Protein AF-A0A016SXK5-F1 (afdb_monomer)

Secondary structure (DSSP, 8-state):
--BTTB--------TT---GGGSTTSSS-HHHHHHHHHHHHHHHHHS-SSHHHHHHHHHHHHHHHHHT-

Sequence (69 aa):
MLSNGVVRVKWYRKESSKNIIAHAASAHPTAVKCAVIRNMLKTATDVFSGEIERQESLEEAFNILHNNG

pLDDT: mean 79.16, std 11.11, range [45.62, 92.38]

Foldseek 3Di:
DQDPVDDFWADDDDPPDLPLLCAPPRPDDPVSNVVVLVVQLVCRCPTGPDPVSSVVSNVVSVVSNVVRD

Mean predicted aligned error: 7.16 Å

Nearest PDB structures (foldseek):
  9eqp-assembly2_C  TM=3.707E-01  e=1.823E+00  Infectious bursal disease virus

Structure (mmCIF, N/CA/C/O backbone):
data_AF-A0A016SXK5-F1
#
_entry.id   AF-A0A016SXK5-F1
#
loop_
_atom_site.group_PDB
_atom_site.id
_atom_site.type_symbol
_atom_site.label_atom_id
_atom_site.label_alt_id
_atom_site.label_comp_id
_atom_site.label_asym_id
_atom_site.label_entity_id
_atom_site.label_seq_id
_atom_site.pdbx_PDB_ins_code
_atom_site.Cartn_x
_atom_site.Cartn_y
_atom_site.Cartn_z
_atom_site.occupancy
_atom_site.B_iso_or_equiv
_atom_site.auth_seq_id
_atom_site.auth_comp_id
_atom_site.auth_asym_id
_atom_site.auth_atom_id
_atom_site.pdbx_PDB_model_num
ATOM 1 N N . MET A 1 1 ? -6.723 -7.359 21.433 1.00 45.62 1 MET A N 1
ATOM 2 C CA . MET A 1 1 ? -7.758 -7.472 22.484 1.00 45.62 1 MET A CA 1
ATOM 3 C C . MET A 1 1 ? -9.028 -6.832 21.945 1.00 45.62 1 MET A C 1
ATOM 5 O O . MET A 1 1 ? -8.948 -5.709 21.465 1.00 45.62 1 MET A O 1
ATOM 9 N N . LEU A 1 2 ? -10.151 -7.554 21.938 1.00 47.69 2 LEU A N 1
ATOM 10 C CA . LEU A 1 2 ? -11.463 -7.005 21.579 1.00 47.69 2 LEU A CA 1
ATOM 11 C C . LEU A 1 2 ? -11.914 -6.086 22.718 1.00 47.69 2 LEU A C 1
ATOM 13 O O . LEU A 1 2 ? -12.297 -6.565 23.781 1.00 47.69 2 LEU A O 1
ATOM 17 N N . SER A 1 3 ? -11.831 -4.774 22.524 1.00 52.03 3 SER A N 1
ATOM 18 C CA . SER A 1 3 ? -12.464 -3.818 23.431 1.00 52.03 3 SER A CA 1
ATOM 19 C C . SER A 1 3 ? -13.888 -3.592 22.932 1.00 52.03 3 SER A C 1
ATOM 21 O O . SER A 1 3 ? -14.079 -3.100 21.823 1.00 52.03 3 SER A O 1
ATOM 23 N N . ASN A 1 4 ? -14.888 -3.943 23.738 1.00 65.38 4 ASN A N 1
ATOM 24 C CA . ASN A 1 4 ? -16.287 -3.542 23.532 1.00 65.38 4 ASN A CA 1
ATOM 25 C C . ASN A 1 4 ? -16.931 -4.042 22.2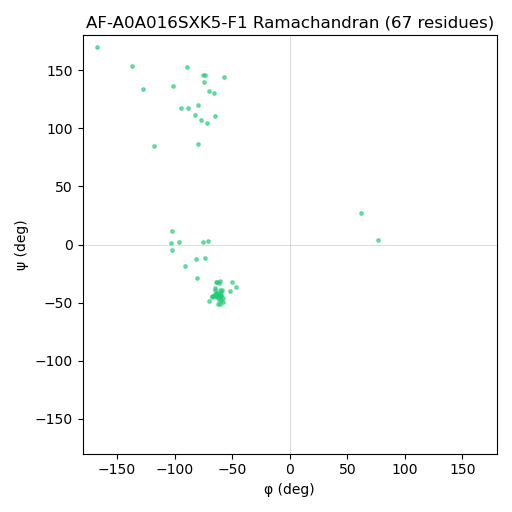18 1.00 65.38 4 ASN A C 1
ATOM 27 O O . ASN A 1 4 ? -17.826 -3.393 21.690 1.00 65.38 4 ASN A O 1
ATOM 31 N N . GLY A 1 5 ? -16.468 -5.169 21.663 1.00 63.97 5 GLY A N 1
ATOM 32 C CA . GLY A 1 5 ? -16.981 -5.705 20.391 1.00 63.97 5 GLY A CA 1
ATOM 33 C C . GLY A 1 5 ? -16.487 -4.971 19.136 1.00 63.97 5 GLY A C 1
ATOM 34 O O . GLY A 1 5 ? -16.876 -5.335 18.031 1.00 63.97 5 GLY A O 1
ATOM 35 N N . VAL A 1 6 ? -15.599 -3.981 19.284 1.00 62.12 6 VAL A N 1
ATOM 36 C CA . VAL A 1 6 ? -14.980 -3.263 18.165 1.00 62.12 6 VAL A CA 1
ATOM 37 C C . VAL A 1 6 ? -13.639 -3.915 17.834 1.00 62.12 6 VAL A C 1
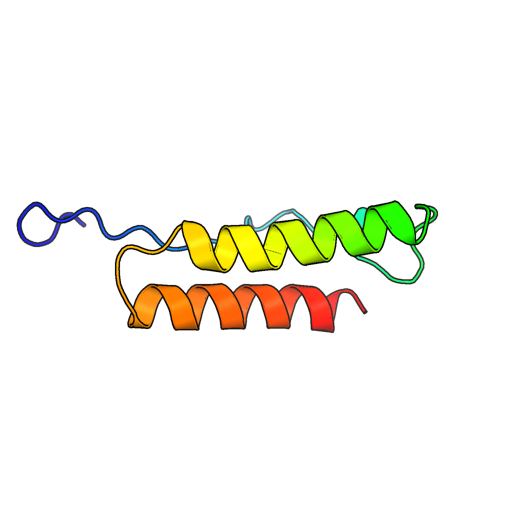ATOM 39 O O . VAL A 1 6 ? -12.713 -3.937 18.650 1.00 62.12 6 VAL A O 1
ATOM 42 N N . VAL A 1 7 ? -13.526 -4.456 16.620 1.00 66.06 7 VAL A N 1
ATOM 43 C CA . VAL A 1 7 ? -12.242 -4.896 16.066 1.00 66.06 7 VAL A CA 1
ATOM 44 C C . VAL A 1 7 ? -11.502 -3.646 15.606 1.00 66.06 7 VAL A C 1
ATOM 46 O O . VAL A 1 7 ? -11.883 -3.041 14.611 1.00 66.06 7 VAL A O 1
ATOM 49 N N . ARG A 1 8 ? -10.459 -3.251 16.341 1.00 68.81 8 ARG A N 1
ATOM 50 C CA . ARG A 1 8 ? -9.518 -2.227 15.881 1.00 68.81 8 ARG A CA 1
ATOM 51 C C . ARG A 1 8 ? -8.485 -2.865 14.964 1.00 68.81 8 ARG A C 1
ATOM 53 O O . ARG A 1 8 ? -7.671 -3.673 15.408 1.00 68.81 8 ARG A O 1
ATOM 60 N N . VAL A 1 9 ? -8.552 -2.510 13.691 1.00 74.44 9 VAL A N 1
ATOM 61 C CA . VAL A 1 9 ? -7.606 -2.885 12.648 1.00 74.44 9 VAL A CA 1
ATOM 62 C C . VAL A 1 9 ? -6.682 -1.697 12.407 1.00 74.44 9 VAL A C 1
ATOM 64 O O . VAL A 1 9 ? -7.120 -0.546 12.364 1.00 74.44 9 VAL A O 1
ATOM 67 N N . LYS A 1 10 ? -5.389 -1.988 12.288 1.00 76.38 10 LYS A N 1
ATOM 68 C CA . LYS A 1 10 ? -4.362 -1.036 11.876 1.00 76.38 10 LYS A CA 1
ATOM 69 C C . LYS A 1 10 ? -3.427 -1.710 10.891 1.00 76.38 10 LYS A C 1
ATOM 71 O O . LYS A 1 10 ? -3.268 -2.934 10.923 1.00 76.38 10 LYS A O 1
ATOM 76 N N . TRP A 1 11 ? -2.804 -0.925 10.026 1.00 78.50 11 TRP A N 1
ATOM 77 C CA . TRP A 1 11 ? -1.795 -1.448 9.124 1.00 78.50 11 TRP A CA 1
ATOM 78 C C . TRP A 1 11 ? -0.539 -1.818 9.927 1.00 78.50 11 T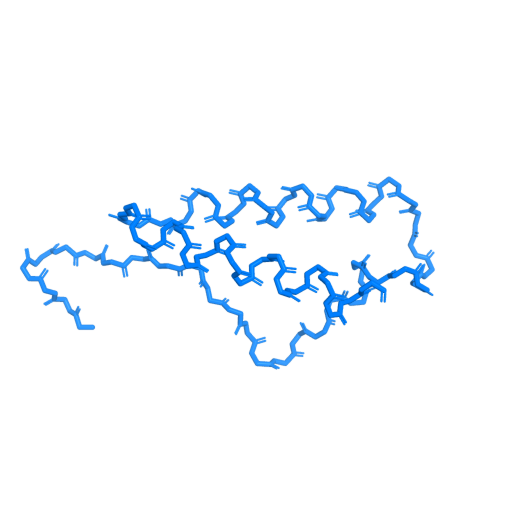RP A C 1
ATOM 80 O O . TRP A 1 11 ? -0.095 -1.059 10.785 1.00 78.50 11 TRP A O 1
ATOM 90 N N . TYR A 1 12 ? 0.011 -3.010 9.694 1.00 74.31 12 TYR A N 1
ATOM 91 C CA . TYR A 1 12 ? 1.213 -3.485 10.381 1.00 74.31 12 TYR A CA 1
ATOM 92 C C . TYR A 1 12 ? 2.254 -3.933 9.364 1.00 74.31 12 TYR A C 1
ATOM 94 O O . TYR A 1 12 ? 1.962 -4.676 8.420 1.00 74.31 12 TYR A O 1
ATOM 102 N N . ARG A 1 13 ? 3.492 -3.497 9.586 1.00 72.69 13 ARG A N 1
ATOM 103 C CA . ARG A 1 13 ? 4.642 -3.900 8.793 1.00 72.69 13 ARG A CA 1
ATOM 104 C C . ARG A 1 13 ? 5.123 -5.278 9.234 1.00 72.69 13 ARG A C 1
ATOM 106 O O . ARG A 1 13 ? 5.576 -5.460 10.355 1.00 72.69 13 ARG A O 1
ATOM 113 N N . LYS A 1 14 ? 5.124 -6.242 8.315 1.00 76.81 14 LYS A N 1
ATOM 114 C CA . LYS A 1 14 ? 5.738 -7.555 8.550 1.00 76.81 14 LYS A CA 1
ATOM 115 C C . LYS A 1 14 ? 7.264 -7.423 8.711 1.00 76.81 14 LYS A C 1
ATOM 117 O O . LYS A 1 14 ? 7.925 -6.854 7.840 1.00 76.81 14 LYS A O 1
ATOM 122 N N . GLU A 1 15 ? 7.803 -8.024 9.773 1.00 70.19 15 GLU A N 1
ATOM 123 C CA . GLU A 1 15 ? 9.220 -7.997 10.196 1.00 70.19 15 GLU A CA 1
ATOM 124 C C . GLU A 1 15 ? 10.234 -8.269 9.058 1.00 70.19 15 GLU A C 1
ATOM 126 O O . GLU A 1 15 ? 11.302 -7.665 9.005 1.00 70.19 15 GLU A O 1
ATOM 131 N N . SER A 1 16 ? 9.915 -9.160 8.108 1.00 59.38 16 SER A N 1
ATOM 132 C CA . SER A 1 16 ? 10.894 -9.699 7.148 1.00 59.38 16 SER A CA 1
ATOM 133 C C . SER A 1 16 ? 10.853 -9.111 5.732 1.00 59.38 16 SER A C 1
ATOM 135 O O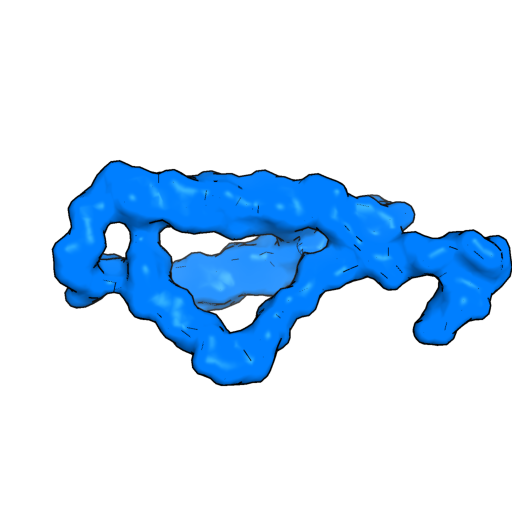 . SER A 1 16 ? 11.461 -9.679 4.827 1.00 59.38 16 SER A O 1
ATOM 137 N N . SER A 1 17 ? 10.133 -8.022 5.472 1.00 58.78 17 SER A N 1
ATOM 138 C CA . SER A 1 17 ? 9.950 -7.537 4.093 1.00 58.78 17 SER A CA 1
ATOM 139 C C . SER A 1 17 ? 10.537 -6.147 3.883 1.00 58.78 17 SER A C 1
ATOM 141 O O . SER A 1 17 ? 9.830 -5.141 3.926 1.00 58.78 17 SER A O 1
ATOM 143 N N . LYS A 1 18 ? 11.844 -6.086 3.591 1.00 68.69 18 LYS A N 1
ATOM 144 C CA . LYS A 1 1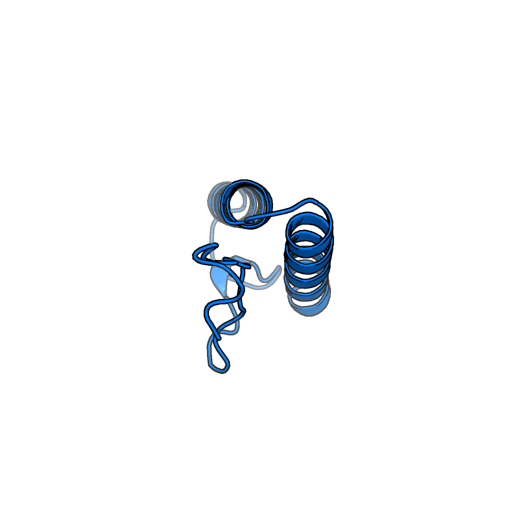8 ? 12.390 -4.965 2.812 1.00 68.69 18 LYS A CA 1
ATOM 145 C C . LYS A 1 18 ? 11.774 -5.061 1.418 1.00 68.69 18 LYS A C 1
ATOM 147 O O . LYS A 1 18 ? 12.032 -6.020 0.693 1.00 68.69 18 LYS A O 1
ATOM 152 N N . ASN A 1 19 ? 10.893 -4.128 1.071 1.00 66.19 19 ASN A N 1
ATOM 153 C CA . ASN A 1 19 ? 10.194 -4.169 -0.205 1.00 66.19 19 ASN A CA 1
ATOM 154 C C . ASN A 1 19 ? 11.131 -3.644 -1.298 1.00 66.19 19 ASN A C 1
ATOM 156 O O . ASN A 1 19 ? 11.129 -2.452 -1.595 1.00 66.19 19 ASN A O 1
ATOM 160 N N . ILE A 1 20 ? 11.952 -4.537 -1.866 1.00 69.38 20 ILE A N 1
ATOM 161 C CA . ILE A 1 20 ? 12.930 -4.210 -2.919 1.00 69.38 20 ILE A CA 1
ATOM 162 C C . ILE A 1 20 ? 12.255 -3.422 -4.048 1.00 69.38 20 ILE A C 1
ATOM 164 O O . ILE A 1 20 ? 12.864 -2.514 -4.593 1.00 69.38 20 ILE A O 1
ATOM 168 N N . ILE A 1 21 ? 10.974 -3.677 -4.331 1.00 74.62 21 ILE A N 1
ATOM 169 C CA . ILE A 1 21 ? 10.219 -2.987 -5.382 1.00 74.62 21 ILE A CA 1
ATOM 170 C C . ILE A 1 21 ? 10.099 -1.475 -5.136 1.00 74.62 21 ILE A C 1
ATOM 172 O O . ILE A 1 21 ? 10.094 -0.708 -6.092 1.00 74.62 21 ILE A O 1
ATOM 176 N N . ALA A 1 22 ? 10.027 -1.022 -3.883 1.00 75.50 22 ALA A N 1
ATOM 177 C CA . ALA A 1 22 ? 9.944 0.405 -3.565 1.00 75.50 22 ALA A CA 1
ATOM 178 C C . ALA A 1 22 ? 11.314 1.108 -3.578 1.00 75.50 22 ALA A C 1
ATOM 180 O O . ALA A 1 22 ? 11.356 2.334 -3.574 1.00 75.50 22 ALA A O 1
ATOM 181 N N . HIS A 1 23 ? 12.419 0.355 -3.608 1.00 81.12 23 HIS A N 1
ATOM 182 C CA . HIS A 1 23 ? 13.759 0.919 -3.491 1.00 81.12 23 HIS A CA 1
ATOM 183 C C . HIS A 1 23 ? 14.208 1.629 -4.772 1.00 81.12 23 HIS A C 1
ATOM 185 O O . HIS A 1 23 ? 13.996 1.111 -5.878 1.00 81.12 23 HIS A O 1
ATOM 191 N N . ALA A 1 24 ? 14.888 2.776 -4.646 1.00 75.44 24 ALA A N 1
ATOM 192 C CA . ALA A 1 24 ? 15.336 3.566 -5.796 1.00 75.44 24 ALA A CA 1
ATOM 193 C C . ALA A 1 24 ? 16.248 2.758 -6.734 1.00 75.44 24 ALA A C 1
ATOM 195 O O . ALA A 1 24 ? 16.005 2.714 -7.944 1.00 75.44 24 ALA A O 1
ATOM 196 N N . ALA A 1 25 ? 17.215 2.039 -6.155 1.00 80.75 25 ALA A N 1
ATOM 197 C CA . ALA A 1 25 ? 18.175 1.186 -6.865 1.00 80.75 25 ALA A CA 1
ATOM 198 C C . ALA A 1 25 ? 17.613 -0.158 -7.374 1.00 80.75 25 ALA A C 1
ATOM 200 O O . ALA A 1 25 ? 18.359 -0.970 -7.918 1.00 80.75 25 ALA A O 1
ATOM 201 N N . SER A 1 26 ? 16.321 -0.437 -7.190 1.00 83.12 26 SER A N 1
ATOM 202 C CA . SER A 1 26 ? 15.737 -1.668 -7.722 1.00 83.12 26 SER A CA 1
ATOM 203 C C . SER A 1 26 ? 15.569 -1.608 -9.241 1.00 83.12 26 SER A C 1
ATOM 205 O O . SER A 1 26 ? 15.243 -0.560 -9.807 1.00 83.12 26 SER A O 1
ATOM 207 N N . ALA A 1 27 ? 15.743 -2.759 -9.896 1.00 87.94 27 ALA A N 1
ATOM 208 C CA . ALA A 1 27 ? 15.677 -2.905 -11.354 1.00 87.94 27 ALA A CA 1
ATOM 209 C C . ALA A 1 27 ? 14.257 -2.762 -11.940 1.00 87.94 27 ALA A C 1
ATOM 211 O O . ALA A 1 27 ? 14.052 -2.936 -13.140 1.00 87.94 27 ALA A O 1
ATOM 212 N N . HIS A 1 28 ? 13.254 -2.472 -11.109 1.00 85.44 28 HIS A N 1
ATOM 213 C CA . HIS A 1 28 ? 11.873 -2.369 -11.556 1.00 85.44 28 HIS A CA 1
ATOM 214 C C . HIS A 1 28 ? 11.615 -1.057 -12.316 1.00 85.44 28 HIS A C 1
ATOM 216 O O . HIS A 1 28 ? 12.158 -0.008 -11.943 1.00 85.44 28 HIS A O 1
ATOM 222 N N . PRO A 1 29 ? 10.730 -1.070 -13.333 1.00 92.38 29 PRO A N 1
ATOM 223 C CA . PRO A 1 29 ? 10.326 0.142 -14.036 1.00 92.38 29 PRO A CA 1
ATOM 224 C C . PRO A 1 29 ? 9.742 1.190 -13.085 1.00 92.38 29 PRO A C 1
ATOM 226 O O . PRO A 1 29 ? 8.990 0.856 -12.168 1.00 92.38 29 PRO A O 1
ATOM 229 N N . THR A 1 30 ? 10.001 2.472 -13.348 1.00 88.94 30 THR A N 1
ATOM 230 C CA . THR A 1 30 ? 9.494 3.592 -12.532 1.00 88.94 30 THR A CA 1
ATOM 231 C C . THR A 1 30 ? 7.981 3.531 -12.321 1.00 88.94 30 THR A C 1
ATOM 233 O O . THR A 1 30 ? 7.510 3.739 -11.207 1.00 88.94 30 THR A O 1
ATOM 236 N N . ALA A 1 31 ? 7.216 3.163 -13.354 1.00 91.25 31 ALA A N 1
ATOM 237 C CA . ALA A 1 31 ? 5.764 3.017 -13.254 1.00 91.25 31 ALA A CA 1
ATOM 238 C C . ALA A 1 31 ? 5.340 1.978 -12.198 1.00 91.25 31 ALA A C 1
ATOM 240 O O . ALA A 1 31 ? 4.395 2.222 -11.448 1.00 91.25 31 ALA A O 1
ATOM 241 N N . VAL A 1 32 ? 6.068 0.860 -12.095 1.00 90.69 32 VAL A N 1
ATOM 242 C CA . VAL A 1 32 ? 5.820 -0.189 -11.093 1.00 90.69 32 VAL A CA 1
ATOM 243 C C . VAL A 1 32 ? 6.127 0.336 -9.694 1.00 90.69 32 VAL A C 1
ATOM 245 O O . VAL A 1 32 ? 5.308 0.174 -8.792 1.00 90.69 32 VAL A O 1
ATOM 248 N N . LYS A 1 33 ? 7.255 1.035 -9.520 1.00 89.00 33 LYS A N 1
ATOM 249 C CA . LYS A 1 33 ? 7.628 1.648 -8.235 1.00 89.00 33 LYS A CA 1
ATOM 250 C C . LYS A 1 33 ? 6.554 2.632 -7.767 1.00 89.00 33 LYS A C 1
ATOM 252 O O . LYS A 1 33 ? 6.038 2.508 -6.660 1.00 89.00 33 LYS A O 1
ATOM 257 N N . CYS A 1 34 ? 6.122 3.541 -8.643 1.00 90.00 34 CYS A N 1
ATOM 258 C CA . CYS A 1 34 ? 5.045 4.485 -8.341 1.00 90.00 34 CYS A CA 1
ATOM 259 C C . CYS A 1 34 ? 3.718 3.787 -8.011 1.00 90.00 34 CYS A C 1
ATOM 261 O O . CYS A 1 34 ? 3.003 4.238 -7.118 1.00 90.00 34 CYS A O 1
ATOM 263 N N . ALA A 1 35 ? 3.370 2.705 -8.714 1.00 91.50 35 ALA A N 1
ATOM 264 C CA . ALA A 1 35 ? 2.161 1.938 -8.424 1.00 91.50 35 ALA A CA 1
ATOM 265 C C . ALA A 1 35 ? 2.217 1.303 -7.026 1.00 91.50 35 ALA A C 1
ATOM 267 O O . ALA A 1 35 ? 1.249 1.397 -6.275 1.00 91.50 35 ALA A O 1
ATOM 268 N N . VAL A 1 36 ? 3.361 0.731 -6.639 1.00 88.69 36 VAL A N 1
ATOM 269 C CA . VAL A 1 36 ? 3.555 0.159 -5.298 1.00 88.69 36 VAL A CA 1
ATOM 270 C C . VAL A 1 36 ? 3.458 1.225 -4.211 1.00 88.69 36 VAL A C 1
ATOM 272 O O . VAL A 1 36 ? 2.751 1.012 -3.229 1.00 88.69 36 VAL A O 1
ATOM 275 N N . ILE A 1 37 ? 4.092 2.385 -4.402 1.00 89.06 37 ILE A N 1
ATOM 276 C CA . ILE A 1 37 ? 4.017 3.509 -3.455 1.00 89.06 37 ILE A CA 1
ATOM 277 C C . ILE A 1 37 ? 2.562 3.967 -3.276 1.00 89.06 37 ILE A C 1
ATOM 279 O O . ILE A 1 37 ? 2.083 4.092 -2.150 1.00 89.06 37 ILE A O 1
ATOM 283 N N . ARG A 1 38 ? 1.826 4.158 -4.379 1.00 91.50 38 ARG A N 1
ATOM 284 C CA . ARG A 1 38 ? 0.406 4.547 -4.332 1.00 91.50 38 ARG A CA 1
ATOM 285 C C . ARG A 1 38 ? -0.447 3.505 -3.616 1.00 91.50 38 ARG A C 1
ATOM 287 O O . ARG A 1 38 ? -1.263 3.868 -2.775 1.00 91.50 38 ARG A O 1
ATOM 294 N N . ASN A 1 39 ? -0.244 2.226 -3.918 1.00 90.81 39 ASN A N 1
ATOM 295 C CA . ASN A 1 39 ? -0.992 1.143 -3.287 1.00 90.81 39 ASN A CA 1
ATOM 296 C C . ASN A 1 39 ? -0.694 1.045 -1.789 1.00 90.81 39 ASN A C 1
ATOM 298 O O . ASN A 1 39 ? -1.613 0.793 -1.015 1.00 90.81 39 ASN A O 1
ATOM 302 N N . MET A 1 40 ? 0.552 1.277 -1.371 1.00 87.94 40 MET A N 1
ATOM 303 C CA . MET A 1 40 ? 0.938 1.297 0.040 1.00 87.94 40 MET A CA 1
ATOM 304 C C . MET A 1 40 ? 0.205 2.406 0.798 1.00 87.94 40 MET A C 1
ATOM 306 O O . MET A 1 40 ? -0.452 2.117 1.793 1.00 87.94 40 MET A O 1
ATOM 310 N N . LEU A 1 41 ? 0.248 3.643 0.293 1.00 87.00 41 LEU A N 1
ATOM 311 C CA . LEU A 1 41 ? -0.438 4.780 0.920 1.00 87.00 41 LEU A CA 1
ATOM 312 C C . LEU A 1 41 ? -1.958 4.591 0.946 1.00 87.00 41 LEU A C 1
ATOM 314 O O . LEU A 1 41 ? -2.602 4.855 1.962 1.00 87.00 41 LEU A O 1
ATOM 318 N N . LYS A 1 42 ? -2.532 4.079 -0.149 1.00 90.12 42 LYS A N 1
ATOM 319 C CA . LYS A 1 42 ? -3.957 3.752 -0.219 1.00 90.12 42 LYS A CA 1
ATOM 320 C C . LYS A 1 42 ? -4.334 2.691 0.815 1.00 90.12 42 LYS A C 1
ATOM 322 O O . LYS A 1 42 ? -5.266 2.890 1.573 1.00 90.12 42 LYS A O 1
ATOM 327 N N . THR A 1 43 ? -3.566 1.609 0.910 1.00 88.00 43 THR A N 1
ATOM 328 C CA . THR A 1 43 ? -3.828 0.531 1.878 1.00 88.00 43 THR A CA 1
ATOM 329 C C . THR A 1 43 ? -3.687 1.017 3.321 1.00 88.00 43 THR A C 1
ATOM 331 O O . THR A 1 43 ? -4.527 0.694 4.152 1.00 88.00 43 THR A O 1
ATOM 334 N N . ALA A 1 44 ? -2.672 1.830 3.625 1.00 86.44 44 ALA A N 1
ATOM 335 C CA . ALA A 1 44 ? -2.520 2.443 4.945 1.00 86.44 44 ALA A CA 1
ATOM 336 C C . ALA A 1 44 ? -3.713 3.349 5.307 1.00 86.44 44 ALA A C 1
ATOM 338 O O . ALA A 1 44 ? -4.092 3.435 6.472 1.00 86.44 44 ALA A O 1
ATOM 339 N N . THR A 1 45 ? -4.331 3.974 4.301 1.00 85.44 45 THR A N 1
ATOM 340 C CA . THR A 1 45 ? -5.559 4.764 4.458 1.00 85.44 45 THR A CA 1
ATOM 341 C C . THR A 1 45 ? -6.818 3.895 4.507 1.00 85.44 45 THR A C 1
ATOM 343 O O . THR A 1 45 ? -7.777 4.270 5.144 1.00 85.44 45 THR A O 1
ATOM 346 N N . ASP A 1 46 ? -6.876 2.728 3.880 1.00 85.38 46 ASP A N 1
ATOM 347 C CA . ASP A 1 46 ? -8.140 1.978 3.811 1.00 85.38 46 ASP A CA 1
ATOM 348 C C . ASP A 1 46 ? -8.321 0.985 4.985 1.00 85.38 46 ASP A C 1
ATOM 350 O O . ASP A 1 46 ? -9.432 0.537 5.251 1.00 85.38 46 ASP A O 1
ATOM 354 N N . VAL A 1 47 ? -7.246 0.613 5.696 1.00 78.25 47 VAL A N 1
ATOM 355 C CA . VAL A 1 47 ? -7.229 -0.532 6.641 1.00 78.25 47 VAL A CA 1
ATOM 356 C C . VAL A 1 47 ? -7.473 -0.148 8.116 1.00 78.25 47 VAL A C 1
ATOM 358 O O . VAL A 1 47 ? -7.463 -1.013 8.991 1.00 78.25 47 VAL A O 1
ATOM 361 N N . PHE A 1 48 ? -7.723 1.120 8.440 1.00 78.81 48 PHE A N 1
ATOM 362 C CA . PHE A 1 48 ? -7.864 1.559 9.834 1.00 78.81 48 PHE A CA 1
ATOM 363 C C . PHE A 1 48 ? -9.301 1.462 10.379 1.00 78.81 48 PHE A C 1
ATOM 365 O O . PHE A 1 48 ? -10.281 1.591 9.649 1.00 78.81 48 PHE A O 1
ATOM 372 N N . SER A 1 49 ? -9.436 1.296 11.698 1.00 76.38 49 SER A N 1
ATOM 373 C CA . SER A 1 49 ? -10.735 1.323 12.403 1.00 76.38 49 SER A CA 1
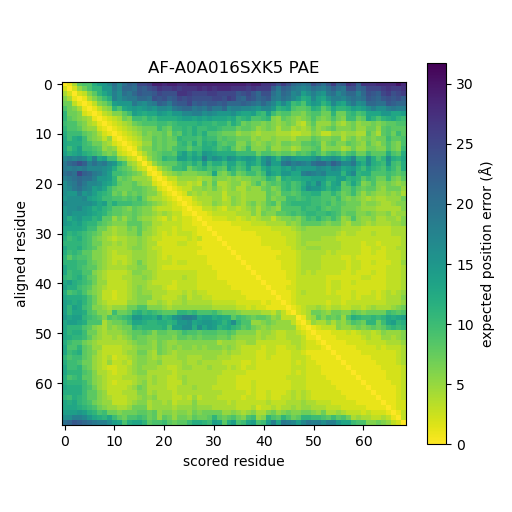ATOM 374 C C . SER A 1 49 ? -11.031 2.621 13.166 1.00 76.38 49 SER A C 1
ATOM 376 O O . SER A 1 49 ? -12.081 2.725 13.797 1.00 76.38 49 SER A O 1
ATOM 378 N N . GLY A 1 50 ? -10.131 3.604 13.107 1.00 80.88 50 GLY A N 1
ATOM 379 C CA . GLY A 1 50 ? -10.294 4.938 13.681 1.00 80.88 50 GLY A CA 1
ATOM 380 C C . GLY A 1 50 ? -9.229 5.928 13.191 1.00 80.88 50 GLY A C 1
ATOM 381 O O . GLY A 1 50 ? -8.266 5.558 12.522 1.00 80.88 50 GLY A O 1
ATOM 382 N N . GLU A 1 51 ? -9.424 7.209 13.507 1.00 82.75 51 GLU A N 1
ATOM 383 C CA . GLU A 1 51 ? -8.568 8.319 13.052 1.00 82.75 51 GLU A CA 1
ATOM 384 C C . GLU A 1 51 ? -7.127 8.231 13.584 1.00 82.75 51 GLU A C 1
ATOM 386 O O . GLU A 1 51 ? -6.177 8.606 12.899 1.00 82.75 51 GLU A O 1
ATOM 391 N N . ILE A 1 52 ? -6.948 7.689 14.791 1.00 82.81 52 ILE A N 1
ATOM 392 C CA . ILE A 1 52 ? -5.623 7.485 15.391 1.00 82.81 52 ILE A CA 1
ATOM 393 C C . ILE A 1 52 ? -4.890 6.376 14.632 1.00 82.81 52 ILE A C 1
ATOM 395 O O . ILE A 1 52 ? -3.761 6.561 14.187 1.00 82.81 52 ILE A O 1
ATOM 399 N N . GLU A 1 53 ? -5.562 5.248 14.406 1.00 83.94 53 GLU A N 1
ATOM 400 C CA . GLU A 1 53 ? -5.016 4.108 13.672 1.00 83.94 53 GLU A CA 1
ATOM 401 C C . GLU A 1 53 ? -4.692 4.470 12.216 1.00 83.94 53 GLU A C 1
ATOM 403 O O . GLU A 1 53 ? -3.727 3.948 11.651 1.00 83.94 53 GLU A O 1
ATOM 408 N N . ARG A 1 54 ? -5.459 5.391 11.615 1.00 85.88 54 ARG A N 1
ATOM 409 C CA . ARG A 1 54 ? -5.166 5.982 10.303 1.00 85.88 54 ARG A CA 1
ATOM 410 C C . ARG A 1 54 ? -3.836 6.716 10.310 1.00 85.88 54 ARG A C 1
ATOM 412 O O . ARG A 1 54 ? -3.010 6.500 9.424 1.00 85.88 54 ARG A O 1
ATOM 419 N N .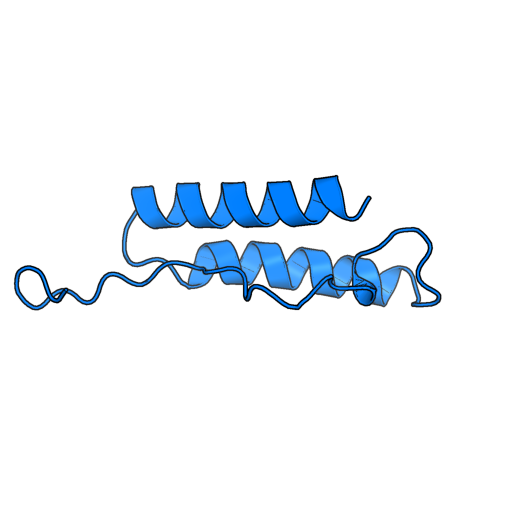 GLN A 1 55 ? -3.645 7.596 11.288 1.00 86.50 55 GLN A N 1
ATOM 420 C CA . GLN A 1 55 ? -2.452 8.424 11.375 1.00 86.50 55 GLN A CA 1
ATOM 421 C C . GLN A 1 55 ? -1.204 7.570 11.629 1.00 86.50 55 GLN A C 1
ATOM 423 O O . GLN A 1 55 ? -0.210 7.741 10.926 1.00 86.50 55 GLN A O 1
ATOM 428 N N . GLU A 1 56 ? -1.288 6.592 12.537 1.00 87.62 56 GLU A N 1
ATOM 429 C CA . GLU A 1 56 ? -0.214 5.618 12.784 1.00 87.62 56 GLU A CA 1
ATOM 430 C C . GLU A 1 56 ? 0.125 4.808 11.520 1.00 87.62 56 GLU A C 1
ATOM 432 O O . GLU A 1 56 ? 1.294 4.621 11.184 1.00 87.62 56 GLU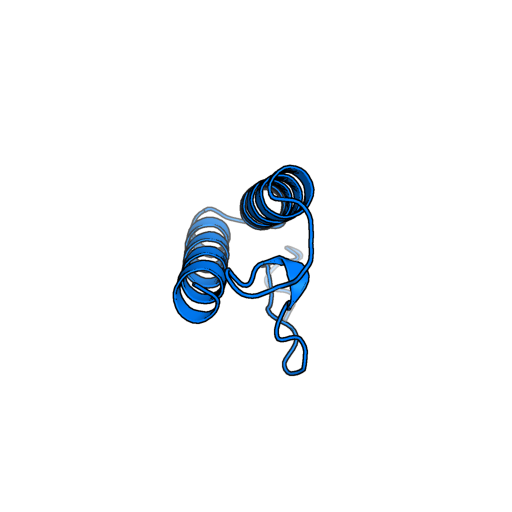 A O 1
ATOM 437 N N . SER A 1 57 ? -0.893 4.348 10.781 1.00 87.88 57 SER A N 1
ATOM 438 C CA . SER A 1 57 ? -0.697 3.563 9.554 1.00 87.88 57 SER A CA 1
ATOM 439 C C . SER A 1 57 ? -0.008 4.379 8.455 1.00 87.88 57 SER A C 1
ATOM 441 O O . SER A 1 57 ? 0.843 3.856 7.732 1.00 87.88 57 SER A O 1
ATOM 443 N N . LEU A 1 58 ? -0.357 5.663 8.324 1.00 88.44 58 LEU A N 1
ATOM 444 C CA . LEU A 1 58 ? 0.283 6.579 7.380 1.00 88.44 58 LEU A CA 1
ATOM 445 C C . LEU A 1 58 ? 1.732 6.875 7.764 1.00 88.44 58 LEU A C 1
ATOM 447 O O . LEU A 1 58 ? 2.600 6.853 6.892 1.00 88.44 58 LEU A O 1
ATOM 451 N N . GLU A 1 59 ? 2.003 7.127 9.043 1.00 89.25 59 GLU A N 1
ATOM 452 C CA . GLU A 1 59 ? 3.358 7.364 9.543 1.00 89.25 59 GLU A CA 1
ATOM 453 C C . GLU A 1 59 ? 4.271 6.160 9.271 1.00 89.25 59 GLU A C 1
ATOM 455 O O . GLU A 1 59 ? 5.367 6.318 8.729 1.00 89.25 59 GLU A O 1
ATOM 460 N N . GLU A 1 60 ? 3.785 4.942 9.521 1.00 86.88 60 GLU A N 1
ATOM 461 C CA . GLU A 1 60 ? 4.510 3.709 9.204 1.00 86.88 60 GLU A CA 1
ATOM 462 C C . GLU A 1 60 ? 4.791 3.584 7.695 1.00 86.88 60 GLU A C 1
ATOM 464 O O . GLU A 1 60 ? 5.905 3.246 7.284 1.00 86.88 60 GLU A O 1
ATOM 469 N N . ALA A 1 61 ? 3.810 3.902 6.843 1.00 87.12 61 ALA A N 1
ATOM 470 C CA . ALA A 1 61 ? 3.993 3.887 5.393 1.00 87.12 61 ALA A CA 1
ATOM 471 C C . ALA A 1 61 ? 5.059 4.900 4.942 1.00 87.12 61 ALA A C 1
ATOM 473 O O . ALA A 1 61 ? 5.930 4.553 4.141 1.00 87.12 61 ALA A O 1
ATOM 474 N N . PHE A 1 62 ? 5.051 6.119 5.486 1.00 87.56 62 PHE A N 1
ATOM 475 C CA . PHE A 1 62 ? 6.080 7.121 5.203 1.00 87.56 62 PHE A CA 1
ATOM 476 C C . PHE A 1 62 ? 7.465 6.683 5.675 1.00 87.56 62 PHE A C 1
ATOM 478 O O . PHE A 1 62 ? 8.429 6.814 4.919 1.00 87.56 62 PHE A O 1
ATOM 485 N N . ASN A 1 63 ? 7.567 6.096 6.866 1.00 87.12 63 ASN A N 1
ATOM 486 C CA . ASN A 1 63 ? 8.823 5.553 7.375 1.00 87.12 63 ASN A CA 1
ATOM 487 C C . ASN A 1 63 ? 9.374 4.460 6.453 1.00 87.12 63 ASN A C 1
ATOM 489 O O . ASN A 1 63 ? 10.576 4.423 6.187 1.00 87.12 63 ASN A O 1
ATOM 493 N N . ILE A 1 64 ? 8.523 3.585 5.914 1.00 83.06 64 ILE A N 1
ATOM 494 C CA . ILE A 1 64 ? 8.942 2.565 4.945 1.00 83.06 64 ILE A CA 1
ATOM 495 C C . ILE A 1 64 ? 9.433 3.211 3.649 1.00 83.06 64 ILE A C 1
ATOM 497 O O . ILE A 1 64 ? 10.464 2.796 3.127 1.00 83.06 64 ILE A O 1
ATOM 501 N N . LEU A 1 65 ? 8.727 4.214 3.126 1.00 83.38 65 LEU A N 1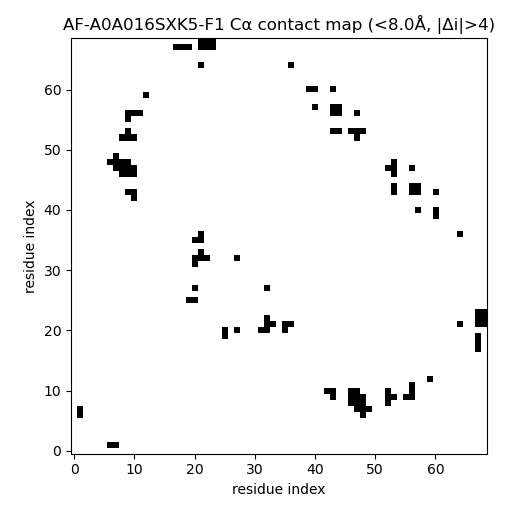
ATOM 502 C CA . LEU A 1 65 ? 9.139 4.919 1.911 1.00 83.38 65 LEU A CA 1
ATOM 503 C C . LEU A 1 65 ? 10.486 5.627 2.094 1.00 83.38 65 LEU A C 1
ATOM 505 O O . LEU A 1 65 ? 11.358 5.477 1.246 1.00 83.38 65 LEU A O 1
ATOM 509 N N . HIS A 1 66 ? 10.677 6.330 3.212 1.00 82.12 66 HIS A N 1
ATOM 510 C CA . HIS A 1 66 ? 11.911 7.056 3.511 1.00 82.12 66 HIS A CA 1
ATOM 511 C C . HIS A 1 66 ? 13.105 6.116 3.707 1.00 82.12 66 HIS A C 1
ATOM 513 O O . HIS A 1 66 ? 14.173 6.344 3.155 1.00 82.12 66 HIS A O 1
ATOM 519 N N . ASN A 1 67 ? 12.924 5.022 4.453 1.00 78.69 67 ASN A N 1
ATOM 520 C CA . ASN A 1 67 ? 13.995 4.048 4.689 1.00 78.69 67 ASN A CA 1
ATOM 521 C C . ASN A 1 67 ? 14.307 3.162 3.469 1.00 78.69 67 ASN A C 1
ATOM 523 O O . ASN A 1 67 ? 15.291 2.426 3.495 1.00 78.69 67 ASN A O 1
ATOM 527 N N . ASN A 1 68 ? 13.463 3.190 2.433 1.00 73.31 68 ASN A N 1
ATOM 528 C CA . ASN A 1 68 ? 13.697 2.488 1.172 1.00 73.31 68 ASN A CA 1
ATOM 529 C C . ASN A 1 68 ? 14.185 3.423 0.046 1.00 73.31 68 ASN A C 1
ATOM 531 O O . ASN A 1 68 ? 14.445 2.921 -1.045 1.00 73.31 68 ASN A O 1
ATOM 535 N N . GLY A 1 69 ? 14.253 4.741 0.272 1.00 58.12 69 GLY A N 1
ATOM 536 C CA . GLY A 1 69 ? 14.707 5.738 -0.707 1.00 58.12 69 GLY A CA 1
ATOM 537 C C . GLY A 1 69 ? 16.170 5.588 -1.092 1.00 58.12 69 GLY A C 1
ATOM 538 O O . GLY A 1 69 ? 16.990 5.308 -0.192 1.00 58.12 69 GLY A O 1
#

Solvent-accessible surface area (backbone atoms only — not comparable to full-atom values): 4085 Å² total; per-residue (Å²): 131,76,58,92,86,45,79,79,40,56,57,76,84,66,93,87,64,82,60,56,66,65,23,69,90,36,92,62,57,67,70,56,30,53,49,51,53,50,51,48,54,49,47,18,64,69,45,37,63,46,75,66,37,27,51,55,14,44,52,54,47,49,51,52,53,62,76,33,94

InterPro domains:
  IPR058912 Helix-turn-helix domain, animal [PF26215] (22-69)

Radius of gyration: 13.88 Å; Cα contacts (8 Å, |Δi|>4): 64; chains: 1; bounding box: 35×18×38 Å

Organism: NCBI:txid53326